Protein AF-A0A6N7VYI8-F1 (afdb_monomer)

Radius of gyration: 19.51 Å; Cα contacts (8 Å, |Δi|>4): 20; chains: 1; bounding box: 60×37×30 Å

Secondary structure (DSSP, 8-state):
-HHHHHHHHHHHHHHHHHHHHHHHHTTSSSPPPHHHHHTTTSPPPPHHHHHHHHHHHHHHHHHHHHHTTS---

Organism: Acidaminococcus fermentans (NCBI:txid905)

Foldseek 3Di:
DVVVVVVVVVVVLLVVLVVVQVVCQVVDPHRDDSVVSCVVVDDDDDPVNVVVVVVVVVVVVVVVVVVVVPDDD

pLDDT: mean 85.06, std 13.44, range [41.66, 97.25]

Sequence (73 aa):
MAECRVKAEERKKWATAYWVACLMSVHTRKPVRTEKLMKPFLPKKTSSEIVAERDAFFEEFRRKGADGNGNHR

Solvent-accessible surface area (backbone atoms only — not comparable to full-atom values): 4363 Å² total; per-residue (Å²): 114,69,67,61,51,53,56,51,51,50,52,50,50,54,52,50,30,44,53,51,20,60,63,47,27,78,79,36,100,57,78,49,53,41,68,67,67,41,52,85,79,47,83,79,78,50,73,66,56,54,51,50,54,50,52,51,49,51,51,54,50,50,54,58,55,59,70,67,73,76,79,84,130

Structure (mmCIF, N/CA/C/O backbone):
data_AF-A0A6N7VYI8-F1
#
_entry.id   AF-A0A6N7VYI8-F1
#
loop_
_atom_site.group_PDB
_atom_site.id
_atom_site.type_symbol
_atom_site.label_atom_id
_atom_site.label_alt_id
_atom_site.label_comp_id
_atom_site.label_asym_id
_atom_site.label_entity_id
_atom_site.label_seq_id
_atom_site.pdbx_PDB_ins_code
_atom_site.Cartn_x
_atom_site.Cartn_y
_atom_site.Cartn_z
_atom_site.occupancy
_atom_site.B_iso_or_equiv
_atom_site.auth_seq_id
_atom_site.auth_comp_id
_atom_site.auth_asym_id
_atom_site.auth_atom_id
_atom_site.pdbx_PDB_model_num
ATOM 1 N N . MET A 1 1 ? 14.316 19.125 -2.465 1.00 60.88 1 MET A N 1
ATOM 2 C CA . MET A 1 1 ? 15.032 17.930 -2.986 1.00 60.88 1 MET A CA 1
ATOM 3 C C . MET A 1 1 ? 14.660 16.628 -2.27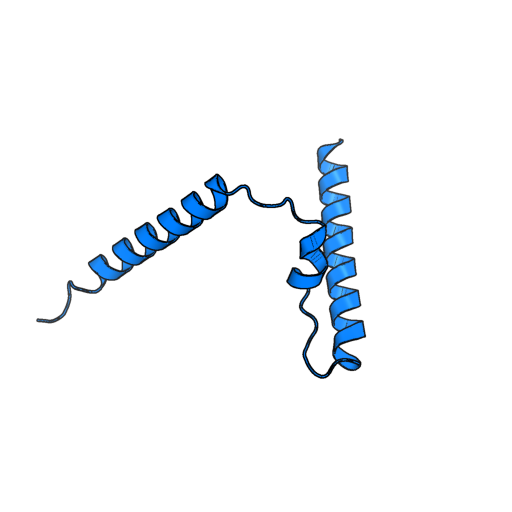1 1.00 60.88 1 MET A C 1
ATOM 5 O O . MET A 1 1 ? 14.386 15.655 -2.962 1.00 60.88 1 MET A O 1
ATOM 9 N N . ALA A 1 2 ? 14.627 16.574 -0.931 1.00 72.75 2 ALA A N 1
ATOM 10 C CA . ALA A 1 2 ? 14.334 15.335 -0.189 1.00 72.75 2 ALA A CA 1
ATOM 11 C C . ALA A 1 2 ? 12.914 14.785 -0.442 1.00 72.75 2 ALA A C 1
ATOM 13 O O . ALA A 1 2 ? 12.755 13.607 -0.745 1.00 72.75 2 ALA A O 1
ATOM 14 N N . GLU A 1 3 ? 11.897 15.648 -0.444 1.00 80.88 3 GLU A N 1
ATOM 15 C CA . GLU A 1 3 ? 10.503 15.251 -0.702 1.00 80.88 3 GLU A CA 1
ATOM 16 C C . GLU A 1 3 ? 10.285 14.656 -2.101 1.00 80.88 3 GLU A C 1
ATOM 18 O O . GLU A 1 3 ? 9.548 13.683 -2.260 1.00 80.88 3 GLU A O 1
ATOM 23 N N . CYS A 1 4 ? 10.966 15.188 -3.124 1.00 81.62 4 CYS A N 1
ATOM 24 C CA . CYS A 1 4 ? 10.907 14.635 -4.480 1.00 81.62 4 CYS A CA 1
ATOM 25 C C . CYS A 1 4 ? 11.453 13.204 -4.530 1.00 81.62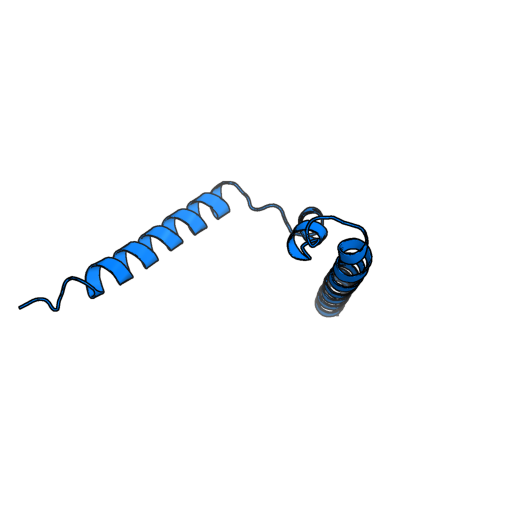 4 CYS A C 1
ATOM 27 O O . CYS A 1 4 ? 10.914 12.367 -5.252 1.00 81.62 4 CYS A O 1
ATOM 29 N N . ARG A 1 5 ? 12.502 12.908 -3.749 1.00 85.12 5 ARG A N 1
ATOM 30 C CA . ARG A 1 5 ? 13.089 11.564 -3.667 1.00 85.12 5 ARG A CA 1
ATOM 31 C C . ARG A 1 5 ? 12.142 10.588 -2.975 1.00 85.12 5 ARG A C 1
ATOM 33 O O . ARG A 1 5 ? 11.918 9.509 -3.511 1.00 85.12 5 ARG A O 1
ATOM 40 N N . VAL A 1 6 ? 11.521 10.993 -1.866 1.00 86.50 6 VAL A N 1
ATOM 41 C CA . VAL A 1 6 ? 10.528 10.170 -1.150 1.00 86.50 6 VAL A CA 1
ATOM 42 C C . VAL A 1 6 ? 9.342 9.830 -2.057 1.00 86.50 6 VAL A C 1
ATOM 44 O O . VAL A 1 6 ? 8.996 8.659 -2.204 1.00 86.50 6 VAL A O 1
ATOM 47 N N . LYS A 1 7 ? 8.781 10.824 -2.758 1.00 87.75 7 LYS A N 1
ATOM 48 C CA . LYS A 1 7 ? 7.690 10.603 -3.726 1.00 87.75 7 LYS A CA 1
ATOM 49 C C . LYS A 1 7 ? 8.112 9.697 -4.887 1.00 87.75 7 LYS A C 1
ATOM 51 O O . LYS A 1 7 ? 7.316 8.891 -5.365 1.00 87.75 7 LYS A O 1
ATOM 56 N N . ALA A 1 8 ? 9.352 9.811 -5.362 1.00 90.06 8 ALA A N 1
ATOM 57 C CA . ALA A 1 8 ? 9.868 8.945 -6.420 1.00 90.06 8 ALA A CA 1
ATOM 58 C C . ALA A 1 8 ? 10.015 7.487 -5.952 1.00 90.06 8 ALA A C 1
ATOM 60 O O . ALA A 1 8 ? 9.671 6.568 -6.694 1.00 90.06 8 ALA A O 1
ATOM 61 N N . GLU A 1 9 ? 10.490 7.259 -4.728 1.00 90.38 9 GLU A N 1
ATOM 6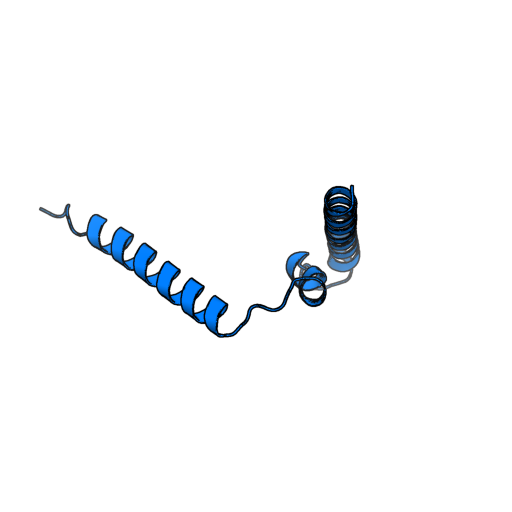2 C CA . GLU A 1 9 ? 10.565 5.917 -4.140 1.00 90.38 9 GLU A CA 1
ATOM 63 C C . GLU A 1 9 ? 9.186 5.308 -3.903 1.00 90.38 9 GLU A C 1
ATOM 65 O O . GLU A 1 9 ? 8.981 4.126 -4.174 1.00 90.38 9 GLU A O 1
ATOM 70 N N . GLU A 1 10 ? 8.225 6.107 -3.448 1.00 91.62 10 GLU A N 1
ATOM 71 C CA . GLU A 1 10 ? 6.843 5.669 -3.285 1.00 91.62 10 GLU A CA 1
ATOM 72 C C . GLU A 1 10 ? 6.241 5.210 -4.620 1.00 91.62 10 GLU A C 1
ATOM 74 O O . GLU A 1 10 ? 5.710 4.102 -4.710 1.00 91.62 10 GLU A O 1
ATOM 79 N N . ARG A 1 11 ? 6.411 5.994 -5.694 1.00 93.12 11 ARG A N 1
ATOM 80 C CA . ARG A 1 11 ? 5.970 5.607 -7.047 1.00 93.12 11 ARG A CA 1
ATOM 81 C C . ARG A 1 11 ? 6.607 4.302 -7.515 1.00 93.12 11 ARG A C 1
ATOM 83 O O . ARG A 1 11 ? 5.917 3.467 -8.096 1.00 93.12 11 ARG A O 1
ATOM 90 N N . LYS A 1 12 ? 7.902 4.104 -7.243 1.00 95.06 12 LYS A N 1
ATOM 91 C CA . LYS A 1 12 ? 8.593 2.845 -7.560 1.00 95.06 12 LYS A CA 1
ATOM 92 C C . LYS A 1 12 ? 7.973 1.667 -6.812 1.00 95.06 12 LYS A C 1
ATOM 94 O O . LYS A 1 12 ? 7.715 0.643 -7.433 1.00 95.06 12 LYS A O 1
ATOM 99 N N . LYS A 1 13 ? 7.682 1.812 -5.515 1.00 94.38 13 LYS A N 1
ATOM 100 C CA . LYS A 1 13 ? 7.046 0.755 -4.707 1.00 94.38 13 LYS A CA 1
ATOM 101 C C . LYS A 1 13 ? 5.670 0.379 -5.258 1.00 94.38 13 LYS A C 1
ATOM 103 O O . LYS A 1 13 ? 5.408 -0.804 -5.452 1.00 94.38 13 LYS A O 1
ATOM 108 N N . TRP A 1 14 ? 4.839 1.369 -5.588 1.00 95.94 14 TRP A N 1
ATOM 109 C CA . TRP A 1 14 ? 3.526 1.136 -6.196 1.00 95.94 14 TRP A CA 1
ATOM 110 C C . TRP A 1 14 ? 3.618 0.446 -7.560 1.00 95.94 14 TRP A C 1
ATOM 112 O O . TRP A 1 14 ? 2.891 -0.516 -7.804 1.00 95.94 14 TRP A O 1
ATOM 122 N N . ALA A 1 15 ? 4.538 0.880 -8.426 1.00 96.31 15 ALA A N 1
ATOM 123 C CA . ALA A 1 15 ? 4.758 0.243 -9.722 1.00 96.31 15 ALA A CA 1
ATOM 124 C C . ALA A 1 15 ? 5.211 -1.218 -9.566 1.00 96.31 15 ALA A C 1
ATOM 126 O O . ALA A 1 15 ? 4.661 -2.108 -10.213 1.00 96.31 15 ALA A O 1
ATOM 127 N N . THR A 1 16 ? 6.162 -1.489 -8.669 1.00 96.75 16 THR A N 1
ATOM 128 C CA . THR A 1 16 ? 6.619 -2.855 -8.381 1.00 96.75 16 THR A CA 1
ATOM 129 C C . THR A 1 16 ? 5.489 -3.715 -7.826 1.00 96.75 16 THR A C 1
ATOM 131 O O . THR A 1 16 ? 5.297 -4.838 -8.283 1.00 96.75 16 THR A O 1
ATOM 134 N N . ALA A 1 17 ? 4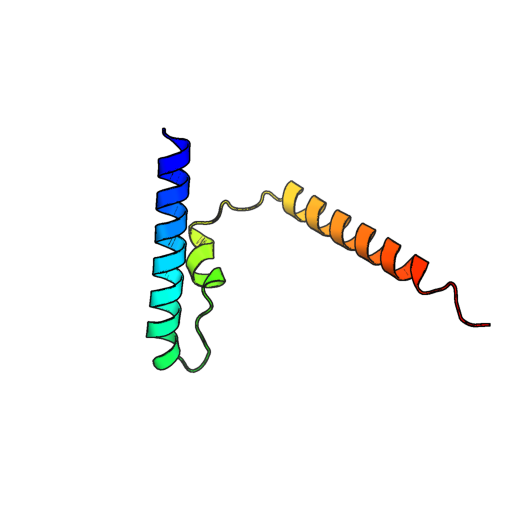.704 -3.197 -6.879 1.00 96.69 17 ALA A N 1
ATOM 135 C CA . ALA A 1 17 ? 3.572 -3.921 -6.313 1.00 96.69 17 ALA A CA 1
ATOM 136 C C . ALA A 1 17 ? 2.518 -4.263 -7.380 1.00 96.69 17 ALA A C 1
ATOM 138 O O . ALA A 1 17 ? 1.958 -5.356 -7.350 1.00 96.69 17 ALA A O 1
ATOM 139 N N . TYR A 1 18 ? 2.269 -3.366 -8.338 1.00 96.56 18 TYR A N 1
ATOM 140 C CA . TYR A 1 18 ? 1.392 -3.639 -9.475 1.00 96.56 18 TYR A CA 1
ATOM 141 C C . TYR A 1 18 ? 1.927 -4.788 -10.340 1.00 96.56 18 TYR A C 1
ATOM 143 O O . TYR A 1 18 ? 1.227 -5.778 -10.544 1.00 96.56 18 TYR A O 1
ATOM 151 N N . TRP A 1 19 ? 3.190 -4.717 -10.766 1.00 97.25 19 TRP A N 1
ATOM 152 C CA . TRP A 1 19 ? 3.798 -5.769 -11.584 1.00 97.25 19 TRP A CA 1
ATOM 153 C C . TRP A 1 19 ? 3.818 -7.129 -10.882 1.00 97.25 19 TRP A C 1
ATOM 155 O O . TRP A 1 19 ? 3.461 -8.140 -11.483 1.00 97.25 19 TRP A O 1
ATOM 165 N N . VAL A 1 20 ? 4.172 -7.157 -9.594 1.00 96.06 20 VAL A N 1
ATOM 166 C CA . VAL A 1 20 ? 4.162 -8.382 -8.783 1.00 96.06 20 VAL A CA 1
ATOM 167 C C . VAL A 1 20 ? 2.745 -8.933 -8.635 1.00 96.06 20 VAL A C 1
ATOM 169 O O . VAL A 1 20 ? 2.552 -10.143 -8.738 1.00 96.06 20 VAL A O 1
ATOM 172 N N . ALA A 1 21 ? 1.743 -8.071 -8.432 1.00 96.62 21 ALA A N 1
ATOM 173 C CA . ALA A 1 21 ? 0.348 -8.492 -8.377 1.00 96.62 21 ALA A CA 1
ATOM 174 C C . ALA A 1 21 ? -0.090 -9.153 -9.690 1.00 96.62 21 ALA A C 1
ATOM 176 O O . ALA A 1 21 ? -0.679 -10.234 -9.648 1.00 96.62 21 ALA A O 1
ATOM 177 N N . CYS A 1 22 ? 0.237 -8.560 -10.842 1.00 95.38 22 CYS A N 1
ATOM 178 C CA . CYS A 1 22 ? -0.051 -9.143 -12.153 1.00 95.38 22 CYS A CA 1
ATOM 179 C C . CYS A 1 22 ? 0.643 -10.498 -12.341 1.00 95.38 22 CYS A C 1
ATOM 181 O O . CYS A 1 22 ? -0.016 -11.467 -12.709 1.00 95.38 22 CYS A O 1
ATOM 183 N N . LEU A 1 23 ? 1.940 -10.582 -12.025 1.00 95.94 23 LEU A N 1
ATOM 184 C CA . LEU A 1 23 ? 2.730 -11.808 -12.164 1.00 95.94 23 LEU A CA 1
ATOM 185 C C . LEU A 1 23 ? 2.173 -12.942 -11.292 1.00 95.94 23 LEU A C 1
ATOM 187 O O . LEU A 1 23 ? 1.979 -14.060 -11.756 1.00 95.94 23 LEU A O 1
ATOM 191 N N . MET A 1 24 ? 1.881 -12.653 -10.024 1.00 94.50 24 MET A N 1
ATOM 192 C CA . MET A 1 24 ? 1.415 -13.658 -9.067 1.00 94.50 24 MET A CA 1
ATOM 193 C C . MET A 1 24 ? -0.037 -14.061 -9.282 1.00 94.50 24 MET A C 1
ATOM 195 O O . MET A 1 24 ? -0.375 -15.216 -9.041 1.00 94.50 24 MET A O 1
ATOM 199 N N . SER A 1 25 ? -0.885 -13.155 -9.776 1.00 94.44 25 SER A N 1
ATOM 200 C CA . SER A 1 25 ? -2.307 -13.449 -9.998 1.00 94.44 25 SER A CA 1
ATOM 201 C C . SER A 1 25 ? -2.544 -14.579 -10.998 1.00 94.44 25 SER A C 1
ATOM 203 O O . SER A 1 25 ? -3.568 -15.246 -10.908 1.00 94.44 25 SER A O 1
ATOM 205 N N . VAL A 1 26 ? -1.606 -14.826 -11.916 1.00 94.12 26 VAL A N 1
ATOM 206 C CA . VAL A 1 26 ? -1.670 -15.960 -12.855 1.00 94.12 26 VAL A CA 1
ATOM 207 C C . VAL A 1 26 ? -1.459 -17.297 -12.136 1.00 94.12 26 VAL A C 1
ATOM 209 O O . VAL A 1 26 ? -2.011 -18.318 -12.535 1.00 94.12 26 VAL A O 1
ATOM 212 N N . HIS A 1 27 ? -0.681 -17.293 -11.054 1.00 94.81 27 HIS A N 1
ATOM 213 C CA . HIS A 1 27 ? -0.325 -18.488 -10.292 1.00 94.81 27 HIS A CA 1
ATOM 214 C C . HIS A 1 27 ? -1.224 -18.716 -9.069 1.00 94.81 27 HIS A C 1
ATOM 216 O O . HIS A 1 27 ? -1.130 -19.757 -8.419 1.00 94.81 27 HIS A O 1
ATOM 222 N N . THR A 1 28 ? -2.101 -17.767 -8.731 1.00 92.31 28 THR A N 1
ATOM 223 C CA . THR A 1 28 ? -2.985 -17.853 -7.566 1.00 92.31 28 THR A CA 1
ATOM 224 C C . THR A 1 28 ? -4.449 -18.009 -7.967 1.00 92.31 28 THR A C 1
ATOM 226 O O . THR A 1 28 ? -4.947 -17.375 -8.887 1.00 92.31 28 THR A O 1
ATOM 229 N N . ARG A 1 29 ? -5.207 -18.802 -7.198 1.00 92.38 29 ARG A N 1
ATOM 230 C CA . ARG A 1 29 ? -6.655 -19.002 -7.427 1.00 92.38 29 ARG A CA 1
ATOM 231 C C . ARG A 1 29 ? -7.489 -17.725 -7.242 1.00 92.38 29 ARG A C 1
ATOM 233 O O . ARG A 1 29 ? -8.616 -17.644 -7.718 1.00 92.38 29 ARG A O 1
ATOM 240 N N . LYS A 1 30 ? -6.965 -16.750 -6.494 1.00 92.88 30 LYS A N 1
ATOM 241 C CA . LYS A 1 30 ? -7.569 -15.429 -6.284 1.00 92.88 30 LYS A CA 1
ATOM 242 C C . LYS A 1 30 ? -6.581 -14.361 -6.753 1.00 92.88 30 LYS A C 1
ATOM 244 O O . LYS A 1 30 ? -5.402 -14.503 -6.423 1.00 92.88 30 LYS A O 1
ATOM 249 N N . PR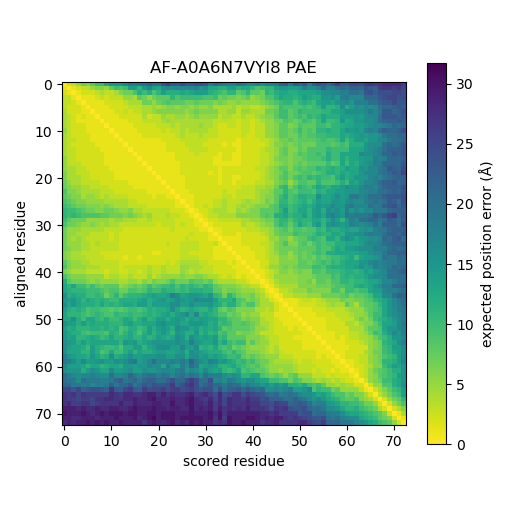O A 1 31 ? -7.036 -13.291 -7.426 1.00 92.50 31 PRO A N 1
ATOM 250 C CA . PRO A 1 31 ? -6.167 -12.186 -7.807 1.00 92.50 31 PRO A CA 1
ATOM 251 C C . PRO A 1 31 ? -5.453 -11.585 -6.595 1.00 92.50 31 PRO A C 1
ATOM 253 O O . PRO A 1 31 ? -6.069 -11.324 -5.551 1.00 92.50 31 PRO A O 1
ATOM 256 N N . VAL A 1 32 ? -4.152 -11.359 -6.739 1.00 93.31 32 VAL A N 1
ATOM 257 C CA . VAL A 1 32 ? -3.352 -10.643 -5.749 1.00 93.31 32 VAL A CA 1
ATOM 258 C C . VAL A 1 32 ? -3.657 -9.157 -5.881 1.00 93.31 32 VAL A C 1
ATOM 260 O O . VAL A 1 32 ? -3.592 -8.586 -6.962 1.00 93.31 32 VAL A O 1
ATOM 263 N N . ARG A 1 33 ? -4.015 -8.524 -4.764 1.00 94.19 33 ARG A N 1
ATOM 264 C CA . ARG A 1 33 ? -4.356 -7.100 -4.720 1.00 94.19 33 ARG A CA 1
ATOM 265 C C . ARG A 1 33 ? -3.126 -6.259 -4.409 1.00 94.19 33 ARG A C 1
ATOM 267 O O . ARG A 1 33 ? -2.466 -6.501 -3.395 1.00 94.19 33 ARG A O 1
ATOM 274 N N . THR A 1 34 ? -2.858 -5.251 -5.231 1.00 93.88 34 THR A N 1
ATOM 275 C CA . THR A 1 34 ? -1.730 -4.325 -5.060 1.00 93.88 34 THR A CA 1
ATOM 276 C C . THR A 1 34 ? -1.768 -3.626 -3.700 1.00 93.88 34 THR A C 1
ATOM 278 O O . THR A 1 34 ? -0.736 -3.498 -3.046 1.00 93.88 34 THR A O 1
ATOM 281 N N . GLU A 1 35 ? -2.953 -3.278 -3.192 1.00 92.25 35 GLU A N 1
ATOM 282 C CA . GLU A 1 35 ? -3.109 -2.621 -1.888 1.00 92.25 35 GLU A CA 1
ATOM 283 C C . GLU A 1 35 ? -2.647 -3.523 -0.736 1.00 92.25 35 GLU A C 1
ATOM 285 O O . GLU A 1 35 ? -2.082 -3.051 0.252 1.00 92.25 35 GLU A O 1
ATOM 290 N N . LYS A 1 36 ? -2.839 -4.844 -0.863 1.00 91.75 36 LYS A N 1
ATOM 291 C CA . LYS A 1 36 ? -2.352 -5.802 0.139 1.00 91.75 36 LYS A CA 1
ATOM 292 C C . LYS A 1 36 ? -0.832 -5.910 0.129 1.00 91.75 36 LYS A C 1
ATOM 294 O O . LYS A 1 36 ? -0.249 -6.035 1.203 1.00 91.75 36 LYS A O 1
ATOM 299 N N . LEU A 1 37 ? -0.209 -5.841 -1.048 1.00 93.56 37 LEU A N 1
ATOM 300 C CA . LEU A 1 37 ? 1.250 -5.835 -1.184 1.00 93.56 37 LE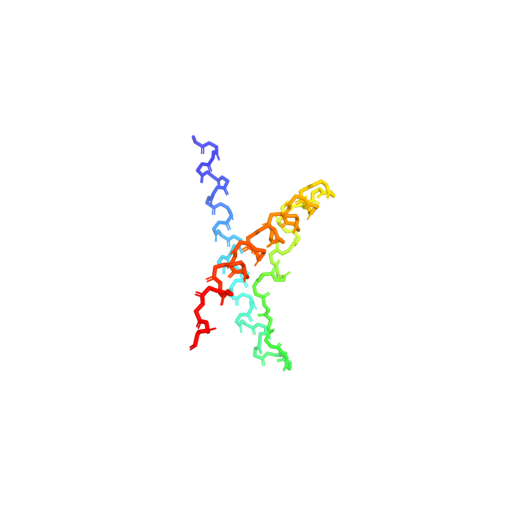U A CA 1
ATOM 301 C C . LEU A 1 37 ? 1.866 -4.543 -0.637 1.00 93.56 37 LEU A C 1
ATOM 303 O O . LEU A 1 37 ? 2.952 -4.579 -0.069 1.00 93.56 37 LEU A O 1
ATOM 307 N N . MET A 1 38 ? 1.156 -3.418 -0.752 1.00 95.06 38 MET A N 1
ATOM 308 C CA . MET A 1 38 ? 1.615 -2.128 -0.232 1.00 95.06 38 MET A CA 1
ATOM 309 C C . MET A 1 38 ? 1.442 -1.967 1.280 1.00 95.06 38 MET A C 1
ATOM 311 O O . MET A 1 38 ? 2.145 -1.159 1.883 1.00 95.06 38 MET A O 1
ATOM 315 N N . LYS A 1 39 ? 0.561 -2.750 1.917 1.00 91.25 39 LYS A N 1
ATOM 316 C CA . LYS A 1 39 ? 0.230 -2.640 3.348 1.00 91.25 39 LYS A CA 1
ATOM 317 C C . LYS A 1 39 ? 1.442 -2.527 4.296 1.00 91.25 39 LYS A C 1
ATOM 319 O O . LYS A 1 39 ? 1.353 -1.721 5.217 1.00 91.25 39 LYS A O 1
ATOM 324 N N . PRO A 1 40 ? 2.555 -3.268 4.120 1.00 91.12 40 PRO A N 1
ATOM 325 C CA . PRO A 1 40 ? 3.726 -3.141 4.994 1.00 91.12 40 PRO A CA 1
ATOM 326 C C . PRO A 1 40 ? 4.493 -1.819 4.842 1.00 91.12 40 PRO A C 1
ATOM 328 O O . PRO A 1 40 ? 5.207 -1.429 5.760 1.00 91.12 40 PRO A O 1
ATOM 331 N N . PHE A 1 41 ? 4.373 -1.146 3.694 1.00 89.56 41 PHE A N 1
ATOM 332 C CA . PHE A 1 41 ? 5.081 0.103 3.390 1.00 89.56 41 PHE A CA 1
ATOM 333 C C . PHE A 1 41 ? 4.269 1.351 3.726 1.00 89.56 41 PHE A C 1
ATOM 335 O O . PHE A 1 41 ? 4.827 2.447 3.759 1.00 89.56 41 PHE A O 1
ATOM 342 N N . LEU A 1 42 ? 2.962 1.197 3.935 1.00 86.50 42 LEU A N 1
ATOM 343 C CA . LEU A 1 42 ? 2.093 2.295 4.319 1.00 86.50 42 LEU A CA 1
ATOM 344 C C . LEU A 1 42 ? 2.264 2.591 5.815 1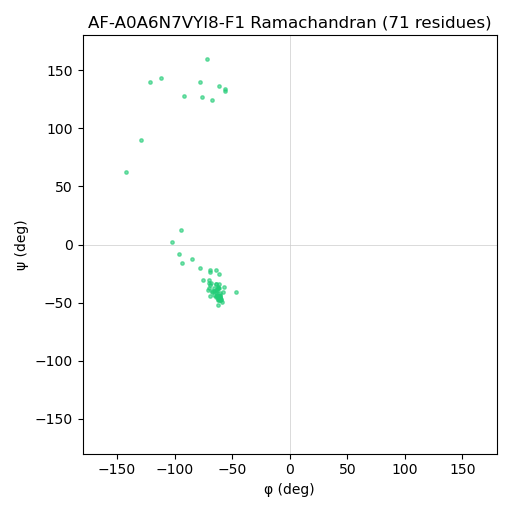.00 86.50 42 LEU A C 1
ATOM 346 O O . LEU A 1 42 ? 2.357 1.652 6.616 1.00 86.50 42 LEU A O 1
ATOM 350 N N . PRO A 1 43 ? 2.285 3.874 6.214 1.00 85.88 43 PRO A N 1
ATOM 351 C CA . PRO A 1 43 ? 2.290 4.230 7.623 1.00 85.88 43 PRO A CA 1
ATOM 352 C C . PRO A 1 43 ? 1.074 3.603 8.310 1.00 85.88 43 PRO A C 1
ATOM 354 O O . PRO A 1 43 ? -0.052 3.649 7.804 1.00 85.88 43 PRO A O 1
ATOM 357 N N . LYS A 1 44 ? 1.308 2.963 9.460 1.00 84.38 44 LYS A N 1
ATOM 358 C CA . LYS A 1 44 ? 0.221 2.413 10.269 1.00 84.38 44 LYS A CA 1
ATOM 359 C C . LYS A 1 44 ? -0.591 3.577 10.818 1.00 84.38 44 LYS A C 1
ATOM 361 O O . LYS A 1 44 ? -0.032 4.425 11.507 1.00 84.38 44 LYS A O 1
ATOM 366 N N . LYS A 1 45 ? -1.895 3.573 10.547 1.00 84.38 45 LYS A N 1
ATOM 367 C CA . LYS A 1 45 ? -2.816 4.521 11.172 1.00 84.38 45 LYS A CA 1
ATOM 368 C C . LYS A 1 45 ? -2.813 4.310 12.683 1.00 84.38 45 LYS A C 1
ATOM 370 O O . LYS A 1 45 ? -2.839 3.170 13.160 1.00 84.38 45 LYS A O 1
ATOM 375 N N . THR A 1 46 ? -2.775 5.408 13.415 1.00 86.25 46 THR A N 1
ATOM 376 C CA . THR A 1 46 ? -2.956 5.434 14.868 1.00 86.25 46 THR A CA 1
ATOM 377 C C . THR A 1 46 ? -4.421 5.162 15.223 1.00 86.25 46 THR A C 1
ATOM 379 O O . THR A 1 46 ? -5.311 5.312 14.383 1.00 86.25 46 THR A O 1
ATOM 382 N N . SER A 1 47 ? -4.712 4.742 16.462 1.00 83.25 47 SER A N 1
ATOM 383 C CA . SER A 1 47 ? -6.104 4.453 16.852 1.00 83.25 47 SER A CA 1
ATOM 384 C C . SER A 1 47 ? -7.003 5.689 16.743 1.00 83.25 47 SER A C 1
ATOM 386 O O . SER A 1 47 ? -8.160 5.564 16.350 1.00 83.25 47 SER A O 1
ATOM 388 N N . SER A 1 48 ? -6.460 6.878 17.012 1.00 83.12 48 SER A N 1
ATOM 389 C CA . SER A 1 48 ? -7.156 8.158 16.877 1.00 83.12 48 SER A CA 1
ATOM 390 C C . SER A 1 48 ? -7.554 8.455 15.434 1.00 83.12 48 SER A C 1
ATOM 392 O O . SER A 1 48 ? -8.687 8.857 15.191 1.00 83.12 48 SER A O 1
ATOM 394 N N . GLU A 1 49 ? -6.668 8.207 14.468 1.00 85.38 49 GLU A N 1
ATOM 395 C CA . GLU A 1 49 ? -6.970 8.396 13.043 1.00 85.38 49 GLU A CA 1
ATOM 396 C C . GLU A 1 49 ? -8.049 7.420 12.561 1.00 85.38 49 GLU A C 1
ATOM 398 O O . GLU A 1 49 ? -8.923 7.797 11.786 1.00 85.38 49 GLU A O 1
ATOM 403 N N . ILE A 1 50 ? -8.035 6.180 13.061 1.00 85.56 50 ILE A N 1
ATOM 404 C CA . ILE A 1 50 ? -9.062 5.181 12.734 1.00 85.56 50 ILE A CA 1
ATOM 405 C C . ILE A 1 50 ? -10.438 5.621 13.253 1.00 85.56 50 ILE A C 1
ATOM 407 O O . ILE A 1 50 ? -11.434 5.500 12.539 1.00 85.56 50 ILE A O 1
ATOM 411 N N . VAL A 1 51 ? -10.505 6.129 14.488 1.00 88.62 51 VAL A N 1
ATOM 412 C CA . VAL A 1 51 ? -11.757 6.631 15.075 1.00 88.62 51 VAL A CA 1
ATOM 413 C C . VAL A 1 51 ? -12.248 7.866 14.320 1.00 88.62 51 VAL A C 1
ATOM 415 O O . VAL A 1 51 ? -13.421 7.921 13.965 1.00 88.62 51 VAL A O 1
ATOM 418 N N . ALA A 1 52 ? -11.351 8.798 13.992 1.00 89.00 52 ALA A N 1
ATOM 419 C CA . ALA A 1 52 ? -11.695 10.001 13.242 1.00 89.00 52 ALA A CA 1
ATOM 420 C C . ALA A 1 52 ? -12.251 9.681 11.843 1.00 89.00 52 ALA A C 1
ATOM 422 O O . ALA A 1 52 ? -13.269 10.243 11.449 1.00 89.00 52 ALA A O 1
ATOM 423 N N . GLU A 1 53 ? -11.640 8.747 11.107 1.00 85.75 53 GLU A N 1
ATOM 424 C CA . GLU A 1 53 ? -12.153 8.311 9.800 1.00 85.75 53 GLU A CA 1
ATOM 425 C C . GLU A 1 53 ? -13.524 7.645 9.906 1.00 85.75 53 GLU A C 1
ATOM 427 O O . GLU A 1 53 ? -14.399 7.883 9.073 1.00 85.75 53 GLU A O 1
ATOM 432 N N . ARG A 1 54 ? -13.725 6.821 10.940 1.00 87.62 54 ARG A N 1
ATOM 433 C CA . ARG A 1 54 ? -15.015 6.179 11.198 1.00 87.62 54 ARG A CA 1
ATOM 434 C C . ARG A 1 54 ? -16.093 7.225 11.473 1.00 87.62 54 ARG A C 1
ATOM 436 O O . ARG A 1 54 ? -17.177 7.147 10.900 1.00 87.62 54 ARG A O 1
ATOM 443 N N . ASP A 1 55 ? -15.807 8.183 12.344 1.00 91.81 55 ASP A N 1
ATOM 444 C CA . ASP A 1 55 ? -16.775 9.204 12.732 1.00 91.81 55 ASP A CA 1
ATOM 445 C C . ASP A 1 55 ? -17.087 10.132 11.548 1.00 91.81 55 ASP A C 1
ATOM 447 O O . ASP A 1 55 ? -18.257 10.396 11.278 1.00 91.81 55 ASP A O 1
ATOM 451 N N . ALA A 1 56 ? -16.076 10.506 10.755 1.00 91.00 56 ALA A N 1
ATOM 452 C CA . ALA A 1 56 ?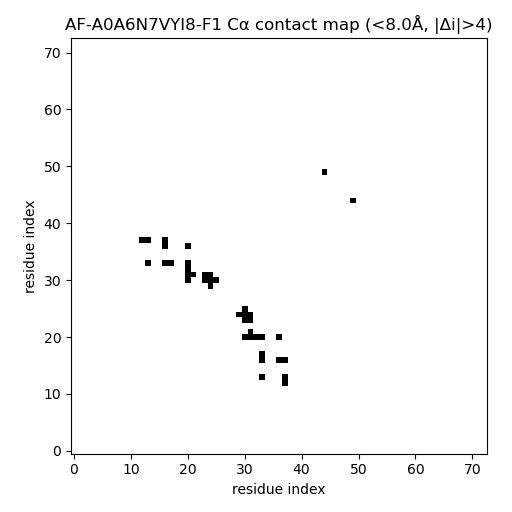 -16.256 11.254 9.510 1.00 91.00 56 ALA A CA 1
ATOM 453 C C . ALA A 1 56 ? -17.120 10.498 8.484 1.00 91.00 56 ALA A C 1
ATOM 455 O O . ALA A 1 56 ? -18.002 11.094 7.864 1.00 91.00 56 ALA A O 1
ATOM 456 N N . PHE A 1 57 ? -16.920 9.183 8.333 1.00 90.50 57 PHE A N 1
ATOM 457 C CA . PHE A 1 57 ? -17.758 8.348 7.471 1.00 90.50 57 PHE A CA 1
ATOM 458 C C . PHE A 1 57 ? -19.223 8.355 7.925 1.00 90.50 57 PHE A C 1
ATOM 460 O O . PHE A 1 57 ? -20.122 8.515 7.100 1.00 90.50 57 PHE A O 1
ATOM 467 N N . PHE A 1 58 ? -19.482 8.208 9.229 1.00 89.75 58 PHE A N 1
ATOM 468 C CA . PHE A 1 58 ? -20.849 8.219 9.751 1.00 89.75 58 PHE A CA 1
ATOM 469 C C . PHE A 1 58 ? -21.512 9.592 9.654 1.00 89.75 58 PHE A C 1
ATOM 471 O O . PHE A 1 58 ? -22.711 9.646 9.389 1.00 89.75 58 PHE A O 1
ATOM 478 N N . GLU A 1 59 ? -20.767 10.683 9.824 1.00 90.50 59 GLU A N 1
ATOM 479 C CA . GLU A 1 59 ? -21.283 12.030 9.566 1.00 90.50 59 GLU A CA 1
ATOM 480 C C . GLU A 1 59 ? -21.680 12.213 8.097 1.00 90.50 59 GLU A C 1
ATOM 482 O O . GLU A 1 59 ? -22.791 12.660 7.804 1.00 90.50 59 GLU A O 1
ATOM 487 N N . GLU A 1 60 ? -20.828 11.801 7.153 1.00 86.00 60 GLU A N 1
ATOM 488 C CA . GLU A 1 60 ? -21.158 11.895 5.727 1.00 86.00 60 GLU A CA 1
ATOM 489 C C . GLU A 1 60 ? -22.354 11.002 5.357 1.00 86.00 60 GLU A C 1
ATOM 491 O O . GLU A 1 60 ? -23.231 11.410 4.588 1.00 86.00 60 GLU A O 1
ATOM 496 N N . PHE A 1 61 ? -22.420 9.801 5.937 1.00 84.94 61 PHE A N 1
ATOM 497 C CA . PHE A 1 61 ? -23.530 8.872 5.753 1.00 84.94 61 PHE A CA 1
ATOM 498 C C . PHE A 1 61 ? -24.845 9.440 6.301 1.00 84.94 61 PHE A C 1
ATOM 500 O O . PHE A 1 61 ? -25.863 9.402 5.609 1.00 84.94 61 PHE A O 1
ATOM 507 N N . ARG A 1 62 ? -24.828 10.022 7.509 1.00 85.06 62 ARG A N 1
ATOM 508 C CA . ARG A 1 62 ? -25.991 10.697 8.106 1.00 85.06 62 ARG A CA 1
ATOM 509 C C . ARG A 1 62 ? -26.457 11.874 7.259 1.00 85.06 62 ARG A C 1
ATOM 511 O O . ARG A 1 62 ? -27.655 11.992 7.022 1.00 85.06 62 ARG A O 1
ATOM 518 N N . ARG A 1 63 ? -25.530 12.699 6.763 1.00 79.25 63 ARG A N 1
ATOM 519 C CA . ARG A 1 63 ? -25.851 13.840 5.894 1.00 79.25 63 ARG A CA 1
ATOM 520 C C . ARG A 1 63 ? -26.574 13.385 4.623 1.00 79.25 63 ARG A C 1
ATOM 522 O O . ARG A 1 63 ? -27.661 13.867 4.337 1.00 79.25 63 ARG A O 1
ATOM 529 N N . LYS A 1 64 ? -26.036 12.377 3.926 1.00 75.75 64 LYS A N 1
ATOM 530 C CA . LYS A 1 64 ? -26.671 11.802 2.724 1.00 75.75 64 LYS A CA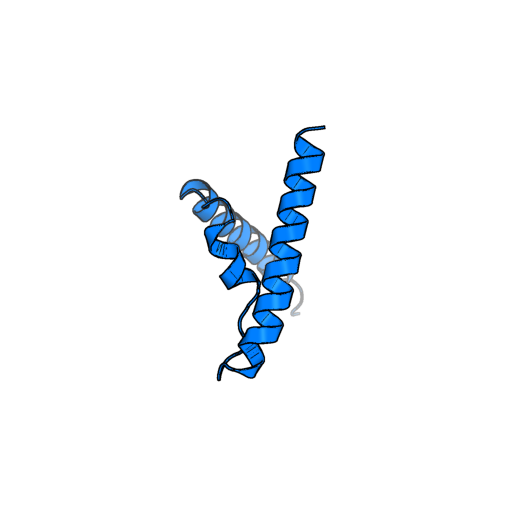 1
ATOM 531 C C . LYS A 1 64 ? -28.016 11.123 3.012 1.00 75.75 64 LYS A C 1
ATOM 533 O O . LYS A 1 64 ? -28.906 11.167 2.169 1.00 75.75 64 LYS A O 1
ATOM 538 N N . GLY A 1 65 ? -28.173 10.496 4.178 1.00 64.88 65 GLY A N 1
ATOM 539 C CA . GLY A 1 65 ? -29.439 9.889 4.602 1.00 64.88 65 GLY A CA 1
ATOM 540 C C . GLY A 1 65 ? -30.527 10.913 4.946 1.00 64.88 65 GLY A C 1
ATOM 541 O O . GLY A 1 65 ? -31.700 10.659 4.689 1.00 64.88 65 GLY A O 1
ATOM 542 N N . ALA A 1 66 ? -30.148 12.077 5.479 1.00 58.94 66 ALA A N 1
ATOM 543 C CA . ALA A 1 66 ? -31.073 13.170 5.772 1.00 58.94 66 ALA A CA 1
ATOM 544 C C . ALA A 1 66 ? -31.594 13.849 4.491 1.00 58.94 66 ALA A C 1
ATOM 546 O O . ALA A 1 66 ? -32.788 14.125 4.393 1.00 58.94 66 ALA A O 1
ATOM 547 N N . ASP A 1 67 ? -30.734 14.025 3.482 1.00 56.97 67 ASP A N 1
ATOM 548 C CA . ASP A 1 67 ? -31.107 14.622 2.190 1.00 56.97 67 ASP A CA 1
ATOM 549 C C . ASP A 1 67 ? -32.039 13.715 1.351 1.00 56.97 67 ASP A C 1
ATOM 551 O O . ASP A 1 67 ? -32.777 14.193 0.490 1.00 56.97 67 ASP A O 1
ATOM 555 N N . GLY A 1 68 ? -32.045 12.400 1.608 1.00 54.84 68 GLY A N 1
ATOM 556 C CA . GLY A 1 68 ? -32.890 11.418 0.914 1.00 54.84 68 GLY A CA 1
ATOM 557 C C . GLY A 1 68 ? -34.311 11.256 1.470 1.00 54.84 68 GLY A C 1
ATOM 558 O O . GLY A 1 68 ? -35.151 10.653 0.806 1.00 54.84 68 GLY A O 1
ATOM 559 N N . ASN A 1 69 ? -34.614 11.796 2.656 1.00 51.72 69 ASN A N 1
ATOM 560 C CA . ASN A 1 69 ? -35.922 11.637 3.312 1.00 51.72 69 ASN A CA 1
ATOM 561 C C . ASN A 1 69 ? -36.903 12.799 3.028 1.00 51.72 69 ASN A C 1
ATOM 563 O O . ASN A 1 69 ? -37.922 12.936 3.699 1.00 51.72 69 ASN A O 1
ATOM 567 N N . GLY A 1 70 ? -36.586 13.662 2.054 1.00 52.97 70 GLY A N 1
ATOM 568 C CA . GLY A 1 70 ? -37.336 14.887 1.749 1.00 52.97 70 GLY A CA 1
ATOM 569 C C . GLY A 1 70 ? -38.271 14.836 0.537 1.00 52.97 70 GLY A C 1
ATOM 570 O O . GLY A 1 70 ? -38.858 15.865 0.216 1.00 52.97 70 GLY A O 1
ATOM 571 N N . ASN A 1 71 ? -38.422 13.703 -0.163 1.00 50.69 71 ASN A N 1
ATOM 572 C CA . ASN A 1 71 ? -39.286 13.645 -1.351 1.00 50.69 71 ASN A CA 1
ATOM 573 C C . ASN A 1 71 ? -40.061 12.324 -1.492 1.00 50.69 71 ASN A C 1
ATOM 575 O O . ASN A 1 71 ? -39.908 11.598 -2.470 1.00 50.69 71 ASN A O 1
ATOM 579 N N . HIS A 1 72 ? -40.924 12.035 -0.521 1.00 49.06 72 HIS A N 1
ATOM 580 C CA . HIS A 1 72 ? -42.098 11.193 -0.747 1.00 49.06 72 HIS A CA 1
ATOM 581 C C . HIS A 1 72 ? -43.329 11.917 -0.197 1.00 49.06 72 HIS A C 1
ATOM 583 O O . HIS A 1 72 ? -43.666 11.807 0.981 1.00 49.06 72 HIS A O 1
ATOM 589 N N . ARG A 1 73 ? -43.952 12.708 -1.075 1.00 41.66 73 ARG A N 1
ATOM 590 C CA . ARG A 1 73 ? -45.356 13.105 -0.978 1.00 41.66 73 ARG A CA 1
ATOM 591 C C . ARG A 1 73 ? -46.164 12.237 -1.933 1.00 41.66 73 ARG A C 1
ATOM 593 O O . ARG A 1 73 ? -45.613 11.920 -3.011 1.00 41.66 73 ARG A O 1
#

Mean predicted aligned error: 9.91 Å